Protein AF-A0A382N653-F1 (afdb_monomer_lite)

Radius of gyration: 13.8 Å; chains: 1; bounding box: 37×34×27 Å

pLDDT: mean 92.27, std 4.49, range [68.12, 97.5]

Structure (mmCIF, N/CA/C/O backbone):
data_AF-A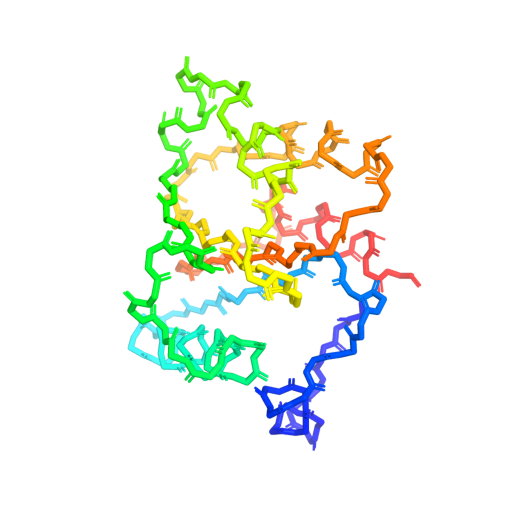0A382N653-F1
#
_entry.id   AF-A0A382N653-F1
#
loop_
_atom_site.group_PDB
_atom_site.id
_atom_site.type_symbol
_atom_site.label_atom_id
_atom_site.label_alt_id
_atom_site.label_comp_id
_atom_site.label_asym_id
_atom_site.label_entity_id
_atom_site.label_seq_id
_atom_site.pdbx_PDB_ins_code
_atom_site.Cartn_x
_atom_site.Cartn_y
_atom_site.Cartn_z
_atom_site.occupancy
_atom_site.B_iso_or_equiv
_atom_site.auth_seq_id
_atom_site.auth_comp_id
_atom_site.auth_asym_id
_atom_site.auth_atom_id
_atom_site.pdbx_PDB_model_num
ATOM 1 N N . VAL A 1 1 ? 8.458 -3.703 7.880 1.00 85.38 1 VAL A N 1
ATOM 2 C CA . VAL A 1 1 ? 9.018 -5.047 8.170 1.00 85.38 1 VAL A CA 1
ATOM 3 C C . VAL A 1 1 ? 8.893 -5.972 6.965 1.00 85.38 1 VAL A C 1
ATOM 5 O O . VAL A 1 1 ? 7.852 -5.984 6.320 1.00 85.38 1 VAL A O 1
ATOM 8 N N . LYS A 1 2 ? 9.933 -6.760 6.653 1.00 89.69 2 LYS A N 1
ATOM 9 C CA . LYS A 1 2 ? 9.848 -7.825 5.638 1.00 89.69 2 LYS A CA 1
ATOM 10 C C . LYS A 1 2 ? 9.122 -9.043 6.215 1.00 89.69 2 LYS A C 1
ATOM 12 O O . LYS A 1 2 ? 9.544 -9.589 7.230 1.00 89.69 2 LYS A O 1
ATOM 17 N N . VAL A 1 3 ? 8.055 -9.488 5.556 1.00 89.31 3 VAL A N 1
ATOM 18 C CA . VAL A 1 3 ? 7.255 -10.632 6.015 1.00 89.31 3 VAL A CA 1
ATOM 19 C C . VAL A 1 3 ? 7.870 -11.937 5.506 1.00 89.31 3 VAL A C 1
ATOM 21 O O . VAL A 1 3 ? 8.042 -12.132 4.304 1.00 89.31 3 VAL A O 1
ATOM 24 N N . LEU A 1 4 ? 8.228 -12.830 6.430 1.00 90.12 4 LEU A N 1
ATOM 25 C CA . LEU A 1 4 ? 8.727 -14.172 6.115 1.00 90.12 4 LEU A CA 1
ATOM 26 C C . LEU A 1 4 ? 7.571 -15.104 5.739 1.00 90.12 4 LEU A C 1
ATOM 28 O O . LEU A 1 4 ? 6.469 -14.949 6.258 1.00 90.12 4 LEU A O 1
ATOM 32 N N . THR A 1 5 ? 7.843 -16.136 4.934 1.00 87.62 5 THR A N 1
ATOM 33 C CA . THR A 1 5 ? 6.840 -17.118 4.475 1.00 87.62 5 THR A CA 1
ATOM 34 C C . THR A 1 5 ? 5.997 -17.689 5.617 1.00 87.62 5 THR A C 1
ATOM 36 O O . THR A 1 5 ? 4.776 -17.734 5.510 1.00 87.62 5 THR A O 1
ATOM 39 N N . ARG A 1 6 ? 6.626 -18.033 6.750 1.00 90.06 6 ARG A N 1
ATOM 40 C CA . ARG A 1 6 ? 5.940 -18.550 7.950 1.00 90.06 6 ARG A CA 1
ATOM 41 C C . ARG A 1 6 ? 4.893 -17.596 8.543 1.00 90.06 6 ARG A C 1
ATOM 43 O O . ARG A 1 6 ? 3.908 -18.050 9.106 1.00 90.06 6 ARG A O 1
ATOM 50 N N . ASN A 1 7 ? 5.085 -16.287 8.380 1.00 91.31 7 ASN A N 1
ATOM 51 C CA . ASN A 1 7 ? 4.206 -15.247 8.922 1.00 91.31 7 ASN A CA 1
ATOM 52 C C . ASN A 1 7 ? 3.286 -14.647 7.849 1.00 91.31 7 ASN A C 1
ATOM 54 O O . ASN A 1 7 ? 2.461 -13.789 8.160 1.00 91.31 7 ASN A O 1
ATOM 58 N N . LEU A 1 8 ? 3.424 -15.080 6.591 1.00 91.94 8 LEU A N 1
ATOM 59 C CA . LEU A 1 8 ? 2.716 -14.496 5.458 1.00 91.94 8 LEU A CA 1
ATOM 60 C C . LEU A 1 8 ? 1.203 -14.601 5.639 1.00 91.94 8 LEU A C 1
ATOM 62 O O . LEU A 1 8 ? 0.516 -13.593 5.567 1.00 91.94 8 LEU A O 1
ATOM 66 N N . ASN A 1 9 ? 0.684 -15.793 5.937 1.00 92.56 9 ASN A N 1
ATOM 67 C CA . ASN A 1 9 ? -0.759 -16.000 6.086 1.00 92.56 9 ASN A CA 1
ATOM 68 C C . ASN A 1 9 ? -1.370 -15.160 7.216 1.00 92.56 9 ASN A C 1
ATOM 70 O O . ASN A 1 9 ? -2.446 -14.599 7.030 1.00 92.56 9 ASN A O 1
ATOM 74 N N . ALA A 1 10 ? -0.678 -15.040 8.353 1.00 93.50 10 ALA A N 1
ATOM 75 C CA . ALA A 1 10 ? -1.133 -14.209 9.464 1.00 93.50 10 ALA A CA 1
ATOM 76 C C . ALA A 1 10 ? -1.209 -12.731 9.054 1.00 93.50 10 ALA A C 1
ATOM 78 O O . ALA A 1 10 ? -2.221 -12.078 9.287 1.00 93.50 10 ALA A O 1
ATOM 79 N N . PHE A 1 11 ? -0.177 -12.233 8.366 1.00 93.69 11 PHE A N 1
ATOM 80 C CA . PHE A 1 11 ? -0.145 -10.857 7.880 1.00 93.69 11 PHE A CA 1
ATOM 81 C C . PHE A 1 11 ? -1.213 -10.584 6.811 1.00 93.69 11 PHE A C 1
ATOM 83 O O . PHE A 1 11 ? -1.875 -9.556 6.867 1.00 93.69 11 PHE A O 1
ATOM 90 N N . LEU A 1 12 ? -1.408 -11.505 5.859 1.00 93.44 12 LEU A N 1
ATOM 91 C CA . LEU A 1 12 ? -2.421 -11.367 4.805 1.00 93.44 12 LEU A CA 1
ATOM 92 C C . LEU A 1 12 ? -3.851 -11.361 5.365 1.00 93.44 12 LEU A C 1
ATOM 94 O O . LEU A 1 12 ? -4.714 -10.719 4.785 1.00 93.44 12 LEU A O 1
ATOM 98 N N . ASN A 1 13 ? -4.100 -12.076 6.467 1.00 92.81 13 ASN A N 1
ATOM 99 C CA . ASN A 1 13 ? -5.421 -12.163 7.094 1.00 92.81 13 ASN A CA 1
ATOM 100 C C . ASN A 1 13 ? -5.711 -11.021 8.073 1.00 92.81 13 ASN A C 1
ATOM 102 O O . ASN A 1 13 ? -6.874 -10.740 8.344 1.00 92.81 13 ASN A O 1
ATOM 106 N N . LYS A 1 14 ? -4.675 -10.418 8.662 1.00 92.25 14 LYS A N 1
ATOM 107 C CA . LYS A 1 14 ? -4.815 -9.324 9.624 1.00 92.25 14 LYS A CA 1
ATOM 108 C C . LYS A 1 14 ? -3.562 -8.441 9.600 1.00 92.25 14 LYS A C 1
ATOM 110 O O . LYS A 1 14 ? -2.685 -8.595 10.458 1.00 92.25 14 LYS A O 1
ATOM 115 N N . PRO A 1 15 ? -3.435 -7.537 8.615 1.00 92.25 15 PRO A N 1
ATOM 116 C CA . PRO A 1 15 ? -2.318 -6.604 8.581 1.00 92.25 15 PRO A CA 1
ATOM 117 C C . PRO A 1 15 ? -2.413 -5.653 9.788 1.00 92.25 15 PRO A C 1
ATOM 119 O O . PRO A 1 15 ? -3.487 -5.100 10.032 1.00 92.25 15 PRO A O 1
ATOM 122 N N . PRO A 1 16 ? -1.326 -5.427 10.549 1.00 91.50 16 PRO A N 1
ATOM 123 C CA . PRO A 1 16 ? -1.374 -4.561 11.723 1.00 91.50 16 PRO A CA 1
ATOM 124 C C . PRO A 1 16 ? -1.837 -3.132 11.398 1.00 91.50 16 PRO A C 1
ATOM 126 O O . PRO A 1 16 ? -1.541 -2.592 10.327 1.00 91.50 16 PRO A O 1
ATOM 129 N N . ASP A 1 17 ? -2.512 -2.487 12.349 1.00 89.00 17 ASP A N 1
ATOM 130 C CA . ASP A 1 17 ? -3.097 -1.149 12.151 1.00 89.00 17 ASP A CA 1
ATOM 131 C C . ASP A 1 17 ? -2.052 -0.039 12.023 1.00 89.00 17 ASP A C 1
ATOM 133 O O . ASP A 1 17 ? -2.283 0.966 11.360 1.00 89.00 17 ASP A O 1
ATOM 137 N N . HIS A 1 18 ? -0.856 -0.245 12.577 1.00 88.69 18 HIS A N 1
ATOM 138 C CA . HIS A 1 18 ? 0.250 0.706 12.456 1.00 88.69 18 HIS A CA 1
ATOM 139 C C . HIS A 1 18 ? 0.955 0.666 11.089 1.00 88.69 18 HIS A C 1
ATOM 141 O O . HIS A 1 18 ? 1.836 1.491 10.841 1.00 88.69 18 HIS A O 1
ATOM 147 N N . VAL A 1 19 ? 0.628 -0.298 10.220 1.00 92.19 19 VAL A N 1
ATOM 148 C CA . VAL A 1 19 ? 1.227 -0.403 8.884 1.00 92.19 19 VAL A CA 1
ATOM 149 C C . VAL A 1 19 ? 0.589 0.627 7.959 1.00 92.19 19 VAL A C 1
ATOM 151 O O . VAL A 1 19 ? -0.597 0.543 7.650 1.00 92.19 19 VAL A O 1
ATOM 154 N N . LEU A 1 20 ? 1.399 1.570 7.481 1.00 93.31 20 LEU A N 1
ATOM 155 C CA . LEU A 1 20 ? 0.972 2.601 6.534 1.00 93.31 20 LEU A CA 1
ATOM 156 C C . LEU A 1 20 ? 0.944 2.083 5.090 1.00 93.31 20 LEU A C 1
ATOM 158 O O . LEU A 1 20 ? 0.014 2.387 4.348 1.00 93.31 20 LEU A O 1
ATOM 162 N N . ALA A 1 21 ? 1.931 1.272 4.695 1.00 95.38 21 ALA A N 1
ATOM 163 C CA . ALA A 1 21 ? 2.030 0.746 3.338 1.00 95.38 21 ALA A CA 1
ATOM 164 C C . ALA A 1 21 ? 2.519 -0.708 3.289 1.00 95.38 21 ALA A C 1
ATOM 166 O O . ALA A 1 21 ? 3.368 -1.126 4.079 1.00 95.38 21 ALA A O 1
ATOM 167 N N . VAL A 1 22 ? 2.029 -1.462 2.304 1.00 96.69 22 VAL A N 1
ATOM 168 C CA . VAL A 1 22 ? 2.464 -2.824 1.973 1.00 96.69 22 VAL A CA 1
ATOM 169 C C . VAL A 1 22 ? 2.872 -2.872 0.507 1.00 96.69 22 VAL A C 1
ATOM 171 O O . VAL A 1 22 ? 2.107 -2.465 -0.356 1.00 96.69 22 VAL A O 1
ATOM 174 N N . LEU A 1 23 ? 4.058 -3.409 0.220 1.00 96.38 23 LEU A N 1
ATOM 175 C CA . LEU A 1 23 ? 4.510 -3.695 -1.143 1.00 96.38 23 LEU A CA 1
ATOM 176 C C . LEU A 1 23 ? 4.462 -5.203 -1.396 1.00 96.38 23 LEU A C 1
ATOM 178 O O . LEU A 1 23 ? 5.152 -5.969 -0.719 1.00 96.38 23 LEU A O 1
ATOM 182 N N . ILE A 1 24 ? 3.692 -5.616 -2.400 1.00 96.44 24 ILE A N 1
ATOM 183 C CA . ILE A 1 24 ? 3.615 -6.995 -2.884 1.00 96.44 24 ILE A CA 1
ATOM 184 C C . ILE A 1 24 ? 4.139 -7.014 -4.313 1.00 96.44 24 ILE A C 1
ATOM 186 O O . ILE A 1 24 ? 3.617 -6.332 -5.190 1.00 96.44 24 ILE A O 1
ATOM 190 N N . TYR A 1 25 ? 5.198 -7.788 -4.537 1.00 95.56 25 TYR A N 1
ATOM 191 C CA . TYR A 1 25 ? 5.851 -7.867 -5.835 1.00 95.56 25 TYR A CA 1
ATOM 192 C C . TYR A 1 25 ? 6.345 -9.282 -6.130 1.00 95.56 25 TYR A C 1
ATOM 194 O O . TYR A 1 25 ? 6.670 -10.044 -5.214 1.00 95.56 25 TYR A O 1
ATOM 202 N N . GLY A 1 26 ? 6.416 -9.644 -7.408 1.00 94.75 26 GLY A N 1
ATOM 203 C CA . GLY A 1 26 ? 6.789 -10.996 -7.815 1.00 94.75 26 GLY A CA 1
ATOM 204 C C . GLY A 1 26 ? 6.748 -11.213 -9.323 1.00 94.75 26 GLY A C 1
ATOM 205 O O . GLY A 1 26 ? 6.238 -10.388 -10.069 1.00 94.75 26 GLY A O 1
ATOM 206 N N . LYS A 1 27 ? 7.323 -12.333 -9.776 1.00 94.31 27 LYS A N 1
ATOM 207 C CA . LYS A 1 27 ? 7.274 -12.744 -11.192 1.00 94.31 27 LYS A CA 1
ATOM 208 C C . LYS A 1 27 ? 5.906 -13.303 -11.596 1.00 94.31 27 LYS A C 1
ATOM 210 O O . LYS A 1 27 ? 5.562 -13.253 -12.768 1.00 94.31 27 LYS A O 1
ATOM 215 N N . ASP A 1 28 ? 5.162 -13.836 -10.631 1.00 96.06 28 ASP A N 1
ATOM 216 C CA . ASP A 1 28 ? 3.828 -14.393 -10.831 1.00 96.06 28 ASP A CA 1
ATOM 217 C C . ASP A 1 28 ? 2.780 -13.324 -10.507 1.00 96.06 28 ASP A C 1
ATOM 219 O O . ASP A 1 28 ? 2.522 -13.023 -9.337 1.00 96.06 28 ASP A O 1
ATOM 223 N N . ALA A 1 29 ? 2.223 -12.718 -11.555 1.00 92.81 29 ALA A N 1
ATOM 224 C CA . ALA A 1 29 ? 1.227 -11.664 -11.422 1.00 92.81 29 ALA A CA 1
ATOM 225 C C . ALA A 1 29 ? -0.073 -12.174 -10.780 1.00 92.81 29 ALA A C 1
ATOM 227 O O . ALA A 1 29 ? -0.664 -11.452 -9.983 1.00 92.81 29 ALA A O 1
ATOM 228 N N . GLY A 1 30 ? -0.484 -13.417 -11.059 1.00 96.12 30 GLY A N 1
ATOM 229 C CA . GLY A 1 30 ? -1.692 -14.003 -10.475 1.00 96.12 30 GLY A CA 1
ATOM 230 C C . GLY A 1 30 ? -1.555 -14.174 -8.966 1.00 96.12 30 GLY A C 1
ATOM 231 O O . GLY A 1 30 ? -2.415 -13.749 -8.199 1.00 96.12 30 GLY A O 1
ATOM 232 N N . LEU A 1 31 ? -0.417 -14.701 -8.513 1.00 95.31 31 LEU A N 1
ATOM 233 C CA . LEU A 1 31 ? -0.149 -14.878 -7.088 1.00 95.31 31 LEU A CA 1
ATOM 234 C C . LEU A 1 31 ? 0.028 -13.547 -6.344 1.00 95.31 31 LEU A C 1
ATOM 236 O O . LEU A 1 31 ? -0.346 -13.434 -5.174 1.00 95.31 31 LEU A O 1
ATOM 240 N N . VAL A 1 32 ? 0.628 -12.545 -6.991 1.00 96.56 32 VAL A N 1
ATOM 241 C CA . VAL A 1 32 ? 0.708 -11.181 -6.449 1.00 96.56 32 VAL A CA 1
ATOM 242 C C . VAL A 1 32 ? -0.698 -10.605 -6.289 1.00 96.56 32 VAL A C 1
ATOM 244 O O . VAL A 1 32 ? -1.041 -10.160 -5.193 1.00 96.56 32 VAL A O 1
ATOM 247 N N . HIS A 1 33 ? -1.515 -10.691 -7.337 1.00 95.94 33 HIS A N 1
ATOM 248 C CA . HIS A 1 33 ? -2.876 -10.174 -7.361 1.00 95.94 33 HIS A CA 1
ATOM 249 C C . HIS A 1 33 ? -3.759 -10.808 -6.276 1.00 95.94 33 HIS A C 1
ATOM 251 O O . HIS A 1 33 ? -4.390 -10.100 -5.491 1.00 95.94 33 HIS A O 1
ATOM 257 N N . GLU A 1 34 ? -3.717 -12.134 -6.136 1.00 96.25 34 GLU A N 1
ATOM 258 C CA . GLU A 1 34 ? -4.441 -12.867 -5.089 1.00 96.25 34 GLU A CA 1
ATOM 259 C C . GLU A 1 34 ? -4.083 -12.381 -3.676 1.00 96.25 34 GLU A C 1
ATOM 261 O O . GLU A 1 34 ? -4.945 -12.193 -2.815 1.00 96.25 34 GLU A O 1
ATOM 266 N N . ARG A 1 35 ? -2.797 -12.115 -3.419 1.00 96.50 35 ARG A N 1
ATOM 267 C CA . ARG A 1 35 ? -2.337 -11.617 -2.112 1.00 96.50 35 ARG A CA 1
ATOM 268 C C . ARG A 1 35 ? -2.769 -10.178 -1.854 1.00 96.50 35 ARG A C 1
ATOM 270 O O . ARG A 1 35 ? -3.096 -9.856 -0.712 1.00 96.50 35 ARG A O 1
ATOM 277 N N . VAL A 1 36 ? -2.775 -9.337 -2.889 1.00 97.19 36 VAL A N 1
ATOM 278 C CA . VAL A 1 36 ? -3.292 -7.963 -2.823 1.00 97.19 36 VAL A CA 1
ATOM 279 C C . VAL A 1 36 ? -4.768 -7.991 -2.441 1.00 97.19 36 VAL A C 1
ATOM 281 O O . VAL A 1 36 ? -5.139 -7.391 -1.434 1.00 97.19 36 VAL A O 1
ATOM 284 N N . LEU A 1 37 ? -5.590 -8.757 -3.164 1.00 96.38 37 LEU A N 1
ATOM 285 C CA . LEU A 1 37 ? -7.018 -8.881 -2.869 1.00 96.38 37 LEU A CA 1
ATOM 286 C C . LEU A 1 37 ? -7.272 -9.433 -1.467 1.00 96.38 37 LEU A C 1
ATOM 288 O O . LEU A 1 37 ? -8.161 -8.951 -0.767 1.00 96.38 37 LEU A O 1
ATOM 292 N N . ARG A 1 38 ? -6.478 -10.412 -1.023 1.00 96.19 38 ARG A N 1
ATOM 293 C CA . ARG A 1 38 ? -6.598 -10.972 0.327 1.00 96.19 38 ARG A CA 1
ATOM 294 C C . ARG A 1 38 ? -6.331 -9.929 1.415 1.00 96.19 38 ARG A C 1
ATOM 296 O O . ARG A 1 38 ? -7.102 -9.871 2.367 1.00 96.19 38 ARG A O 1
ATOM 303 N N . ILE A 1 39 ? -5.307 -9.084 1.256 1.00 96.38 39 ILE A N 1
ATOM 304 C CA . ILE A 1 39 ? -5.051 -7.970 2.187 1.00 96.38 39 ILE A CA 1
ATOM 305 C C . ILE A 1 39 ? -6.187 -6.953 2.155 1.00 96.38 39 ILE A C 1
ATOM 307 O O . ILE A 1 39 ? -6.631 -6.519 3.214 1.00 96.38 39 ILE A O 1
ATOM 311 N N . ILE A 1 40 ? -6.666 -6.580 0.966 1.00 96.06 40 ILE A N 1
ATOM 312 C CA . ILE A 1 40 ? -7.759 -5.612 0.832 1.00 96.06 40 ILE A CA 1
ATOM 313 C C . ILE A 1 40 ? -8.992 -6.136 1.578 1.00 96.06 40 ILE A C 1
ATOM 315 O O . ILE A 1 40 ? -9.472 -5.476 2.495 1.00 96.06 40 ILE A O 1
ATOM 319 N N . ARG A 1 41 ? -9.434 -7.368 1.291 1.00 95.69 41 ARG A N 1
ATOM 320 C CA . ARG A 1 41 ? -10.574 -8.001 1.980 1.00 95.69 41 ARG A CA 1
ATOM 321 C C . ARG A 1 41 ? -10.371 -8.103 3.492 1.00 95.69 41 ARG A C 1
ATOM 323 O O . ARG A 1 41 ? -11.313 -7.880 4.241 1.00 95.69 41 ARG A O 1
ATOM 330 N N . ALA A 1 42 ? -9.155 -8.382 3.962 1.00 95.06 42 ALA A N 1
ATOM 331 C CA . ALA A 1 42 ? -8.859 -8.415 5.395 1.00 95.06 42 ALA A CA 1
ATOM 332 C C . ALA A 1 42 ? -9.033 -7.050 6.091 1.00 95.06 42 ALA A C 1
ATOM 334 O O . ALA A 1 42 ? -9.311 -7.007 7.287 1.00 95.06 42 ALA A O 1
ATOM 335 N N . VAL A 1 43 ? -8.858 -5.942 5.363 1.00 94.12 43 VAL A N 1
ATOM 336 C CA . VAL A 1 43 ? -8.960 -4.578 5.906 1.00 94.12 43 VAL A CA 1
ATOM 337 C C . VAL A 1 43 ? -10.368 -4.006 5.766 1.00 94.12 43 VAL A C 1
ATOM 339 O O . VAL A 1 43 ? -10.882 -3.394 6.705 1.00 94.12 43 VAL A O 1
ATOM 342 N N . VAL A 1 44 ? -10.987 -4.175 4.596 1.00 93.50 44 VAL A N 1
ATOM 343 C CA . VAL A 1 44 ? -12.263 -3.521 4.260 1.00 93.50 44 VAL A CA 1
ATOM 344 C C . VAL A 1 44 ? -13.463 -4.466 4.252 1.00 93.50 44 VAL A C 1
ATOM 346 O O . VAL A 1 44 ? -14.596 -3.998 4.240 1.00 93.50 44 VAL A O 1
ATOM 349 N N . GLY A 1 45 ? -13.243 -5.781 4.309 1.00 90.94 45 GLY A N 1
ATOM 350 C CA . GLY A 1 45 ? -14.279 -6.799 4.131 1.00 90.94 45 GLY A CA 1
ATOM 351 C C . GLY A 1 45 ? -14.580 -7.034 2.653 1.00 90.94 45 GLY A C 1
ATOM 352 O O . GLY A 1 45 ? -14.263 -8.100 2.123 1.00 90.94 45 GLY A O 1
ATOM 353 N N . ASP A 1 46 ? -15.123 -6.017 1.981 1.00 89.44 46 ASP A N 1
ATOM 354 C CA . ASP A 1 46 ? -15.429 -6.047 0.550 1.00 89.44 46 ASP A CA 1
ATOM 355 C C . ASP A 1 46 ? -14.418 -5.227 -0.263 1.00 89.44 46 ASP A C 1
ATOM 357 O O . ASP A 1 46 ? -14.309 -4.013 -0.117 1.00 89.44 46 ASP A O 1
ATOM 361 N N . ALA A 1 47 ? -13.678 -5.901 -1.145 1.00 89.62 47 ALA A N 1
ATOM 362 C CA . ALA A 1 47 ? -12.690 -5.261 -2.009 1.00 89.62 47 ALA A CA 1
ATOM 363 C C . ALA A 1 47 ? -13.308 -4.425 -3.143 1.00 89.62 47 ALA A C 1
ATOM 365 O O . ALA A 1 47 ? -12.577 -3.678 -3.789 1.00 89.62 47 ALA A O 1
ATOM 366 N N . ALA A 1 48 ? -14.611 -4.566 -3.396 1.00 88.69 48 ALA A N 1
ATOM 367 C CA . ALA A 1 48 ? -15.340 -3.805 -4.403 1.00 88.69 48 ALA A CA 1
ATOM 368 C C . ALA A 1 48 ? -16.025 -2.549 -3.836 1.00 88.69 48 ALA A C 1
ATOM 370 O O . ALA A 1 48 ? -16.672 -1.832 -4.595 1.00 88.69 48 ALA A O 1
ATOM 371 N N . ASP A 1 49 ? -15.892 -2.271 -2.534 1.00 88.62 49 ASP A N 1
ATOM 372 C CA . ASP A 1 49 ? -16.505 -1.104 -1.898 1.00 88.62 49 ASP A CA 1
ATOM 373 C C . ASP A 1 49 ? -15.817 0.203 -2.357 1.00 88.62 49 ASP A C 1
ATOM 375 O O . ASP A 1 49 ? -14.689 0.483 -1.927 1.00 88.62 49 ASP A O 1
ATOM 379 N N . PRO A 1 50 ? -16.481 1.051 -3.171 1.00 87.38 50 PRO A N 1
ATOM 380 C CA . PRO A 1 50 ? -15.879 2.274 -3.708 1.00 87.38 50 PRO A CA 1
ATOM 381 C C . PRO A 1 50 ? -15.645 3.345 -2.631 1.00 87.38 50 PRO A C 1
ATOM 383 O O . PRO A 1 50 ? -14.875 4.284 -2.828 1.00 87.38 50 PRO A O 1
ATOM 386 N N . PHE A 1 51 ? -16.287 3.219 -1.467 1.00 88.62 51 PHE A N 1
ATOM 387 C CA . PHE A 1 51 ? -16.098 4.122 -0.334 1.00 88.62 51 PHE A CA 1
ATOM 388 C C . PHE A 1 51 ? -14.967 3.684 0.584 1.00 88.62 51 PHE A C 1
ATOM 390 O O . PHE A 1 51 ? -14.630 4.417 1.518 1.00 88.62 51 PHE A O 1
ATOM 397 N N . ARG A 1 52 ? -14.388 2.503 0.362 1.00 92.25 52 ARG A N 1
ATOM 398 C CA . ARG A 1 52 ? -13.310 1.965 1.196 1.00 92.25 52 ARG A CA 1
ATOM 399 C C . ARG A 1 52 ? -12.076 1.569 0.408 1.00 92.25 52 ARG A C 1
ATOM 401 O O . ARG A 1 52 ? -11.010 1.480 1.015 1.00 92.25 52 ARG A O 1
ATOM 408 N N . VAL A 1 53 ? -12.202 1.379 -0.901 1.00 94.94 53 VAL A N 1
ATOM 409 C CA . VAL A 1 53 ? -11.114 1.009 -1.801 1.00 94.94 53 VAL A CA 1
ATOM 410 C C . VAL A 1 53 ? -11.061 1.978 -2.974 1.00 94.94 53 VAL A C 1
ATOM 412 O O . VAL A 1 53 ? -12.043 2.139 -3.692 1.00 94.94 53 VAL A O 1
ATOM 415 N N . SER A 1 54 ? -9.897 2.584 -3.197 1.00 95.25 54 SER A N 1
ATOM 416 C CA . SER A 1 54 ? -9.578 3.283 -4.445 1.00 95.25 54 SER A CA 1
ATOM 417 C C . SER A 1 54 ? -8.388 2.629 -5.138 1.00 95.25 54 SER A C 1
ATOM 419 O O . SER A 1 54 ? -7.519 2.036 -4.492 1.00 95.25 54 SER A O 1
ATOM 421 N N . GLU A 1 55 ? -8.360 2.691 -6.469 1.00 95.56 55 GLU A N 1
ATOM 422 C CA . GLU A 1 55 ? -7.254 2.184 -7.281 1.00 95.56 55 GLU A CA 1
ATOM 423 C C . GLU A 1 55 ? -6.602 3.331 -8.056 1.00 95.56 55 GLU A C 1
ATOM 425 O O . GLU A 1 55 ? -7.300 4.108 -8.699 1.00 95.56 55 GLU A O 1
ATOM 430 N N . LEU A 1 56 ? -5.270 3.405 -8.026 1.00 96.12 56 LEU A N 1
ATOM 431 C CA . LEU A 1 56 ? -4.474 4.378 -8.776 1.00 96.12 56 LEU A CA 1
ATOM 432 C C . LEU A 1 56 ? -3.375 3.674 -9.580 1.00 96.12 56 LEU A C 1
ATOM 434 O O . LEU A 1 56 ? -2.757 2.706 -9.121 1.00 96.12 56 LEU A O 1
ATOM 438 N N . GLY A 1 57 ? -3.092 4.184 -10.777 1.00 95.62 57 GLY A N 1
ATOM 439 C CA . GLY A 1 57 ? -1.936 3.764 -11.576 1.00 95.62 57 GLY A CA 1
ATOM 440 C C . GLY A 1 57 ? -0.682 4.586 -11.268 1.00 95.62 57 GLY A C 1
ATOM 441 O O . GLY A 1 57 ? -0.770 5.769 -10.944 1.00 95.62 57 GLY A O 1
ATOM 442 N N . SER A 1 58 ? 0.509 4.003 -11.430 1.00 93.69 58 SER A N 1
ATOM 443 C CA . SER A 1 58 ? 1.771 4.755 -11.304 1.00 93.69 58 SER A CA 1
ATOM 444 C C . SER A 1 58 ? 1.846 5.958 -12.250 1.00 93.69 58 SER A C 1
ATOM 446 O O . SER A 1 58 ? 2.247 7.037 -11.822 1.00 93.69 58 SER A O 1
ATOM 448 N N . SER A 1 59 ? 1.425 5.809 -13.509 1.00 93.19 59 SER A N 1
ATOM 449 C CA . SER A 1 59 ? 1.437 6.896 -14.500 1.00 93.19 59 SER A CA 1
ATOM 450 C C . SER A 1 59 ? 0.461 8.025 -14.143 1.00 93.19 59 SER A C 1
ATOM 452 O O . SER A 1 59 ? 0.751 9.197 -14.385 1.00 93.19 59 SER A O 1
ATOM 454 N N . GLU A 1 60 ? -0.679 7.682 -13.537 1.00 94.75 60 GLU A N 1
ATOM 455 C CA . GLU A 1 60 ? -1.671 8.649 -13.057 1.00 94.75 60 GLU A CA 1
ATOM 456 C C . GLU A 1 60 ? -1.110 9.487 -11.907 1.00 94.75 60 GLU A C 1
ATOM 458 O O . GLU A 1 60 ? -1.171 10.712 -11.957 1.00 94.75 60 GLU A O 1
ATOM 463 N N . ILE A 1 61 ? -0.486 8.839 -10.921 1.00 95.44 61 ILE A N 1
ATOM 464 C CA . ILE A 1 61 ? 0.151 9.521 -9.785 1.00 95.44 61 ILE A CA 1
ATOM 465 C C . ILE A 1 61 ? 1.322 10.396 -10.246 1.00 95.44 61 ILE A C 1
ATOM 467 O O . ILE A 1 61 ? 1.599 11.428 -9.648 1.00 95.44 61 ILE A O 1
ATOM 471 N N . LEU A 1 62 ? 2.055 9.993 -11.283 1.00 93.38 62 LEU A N 1
ATOM 472 C CA . LEU A 1 62 ? 3.163 10.801 -11.799 1.00 93.38 62 LEU A CA 1
ATOM 473 C C . LEU A 1 62 ? 2.689 12.022 -12.578 1.00 93.38 62 LEU A C 1
ATOM 475 O O . LEU A 1 62 ? 3.359 13.051 -12.555 1.00 93.38 62 LEU A O 1
ATOM 479 N N . SER A 1 63 ? 1.548 11.899 -13.252 1.00 94.31 63 SER A N 1
ATOM 480 C CA . SER A 1 63 ? 0.924 13.008 -13.972 1.00 94.31 63 SER A CA 1
ATOM 481 C C . SER A 1 63 ? 0.283 14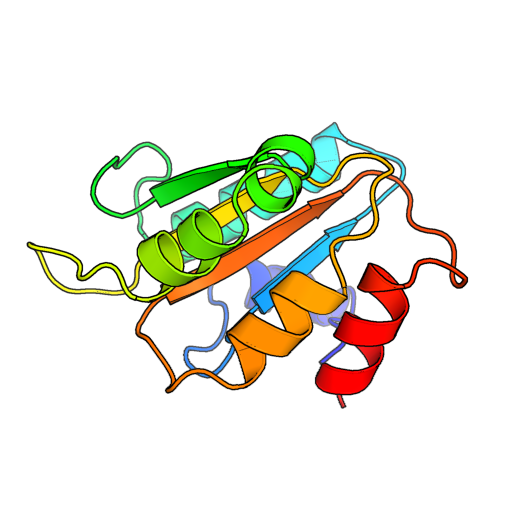.006 -13.006 1.00 94.31 63 SER A C 1
ATOM 483 O O . SER A 1 63 ? 0.334 15.207 -13.253 1.00 94.31 63 SER A O 1
ATOM 485 N N . ASP A 1 64 ? -0.278 13.519 -11.896 1.00 93.62 64 ASP A N 1
ATOM 486 C CA . ASP A 1 64 ? -0.858 14.336 -10.830 1.00 93.62 64 ASP A CA 1
ATOM 487 C C . ASP A 1 64 ? -0.532 13.749 -9.439 1.00 93.62 64 ASP A C 1
ATOM 489 O O . ASP A 1 64 ? -1.284 12.922 -8.906 1.00 93.62 64 ASP A O 1
ATOM 493 N N . PRO A 1 65 ? 0.598 14.160 -8.828 1.00 89.81 65 PRO A N 1
ATOM 494 C CA . PRO A 1 65 ? 1.026 13.652 -7.524 1.00 89.81 65 PRO A CA 1
ATOM 495 C C . PRO A 1 65 ? 0.057 13.951 -6.380 1.00 89.81 65 PRO A C 1
ATOM 497 O O . PRO A 1 65 ? 0.066 13.223 -5.382 1.00 89.81 65 PRO A O 1
ATOM 500 N N . SER A 1 66 ? -0.771 14.993 -6.510 1.00 92.19 66 SER A N 1
ATOM 501 C CA . SER A 1 66 ? -1.732 15.390 -5.478 1.00 92.19 66 SER A CA 1
ATOM 502 C C . SER A 1 66 ? -2.791 14.313 -5.261 1.00 92.19 66 SER A C 1
ATOM 504 O O . SER A 1 66 ? -3.119 14.027 -4.113 1.00 92.19 66 SER A O 1
ATOM 506 N N . LYS A 1 67 ? -3.199 13.592 -6.318 1.00 94.25 67 LYS A N 1
ATOM 507 C CA . LYS A 1 67 ? -4.178 12.491 -6.229 1.00 94.25 67 LYS A CA 1
ATOM 508 C C . LYS A 1 67 ? -3.829 11.447 -5.181 1.00 94.25 67 LYS A C 1
ATOM 510 O O . LYS A 1 67 ? -4.701 10.956 -4.474 1.00 94.25 67 LYS A O 1
ATOM 515 N N . LEU A 1 68 ? -2.549 11.090 -5.068 1.00 94.81 68 LEU A N 1
ATOM 516 C CA . LEU A 1 68 ? -2.124 10.108 -4.074 1.00 94.81 68 LEU A CA 1
ATOM 517 C C . LEU A 1 68 ? -2.312 10.641 -2.644 1.00 94.81 68 LEU A C 1
ATOM 519 O O . LEU A 1 68 ? -2.709 9.888 -1.756 1.00 94.81 68 LEU A O 1
ATOM 523 N N . ALA A 1 69 ? -2.014 11.921 -2.413 1.00 93.38 69 ALA A N 1
ATOM 524 C CA . ALA A 1 69 ? -2.207 12.556 -1.113 1.00 93.38 69 ALA A CA 1
ATOM 525 C C . ALA A 1 69 ? -3.698 12.730 -0.788 1.00 93.38 69 ALA A C 1
ATOM 527 O O . ALA A 1 69 ? -4.108 12.459 0.343 1.00 93.38 69 ALA A O 1
ATOM 528 N N . ASP A 1 70 ? -4.503 13.104 -1.778 1.00 93.50 70 ASP A N 1
ATOM 529 C CA . ASP A 1 70 ? -5.950 13.262 -1.647 1.00 93.50 70 ASP A CA 1
ATOM 530 C C . ASP A 1 70 ? -6.608 11.925 -1.290 1.00 93.50 70 ASP A C 1
ATOM 532 O O . ASP A 1 70 ? -7.309 11.829 -0.286 1.00 93.50 70 ASP A O 1
ATOM 536 N N . GLU A 1 71 ? -6.291 10.847 -2.014 1.00 94.12 71 GLU A N 1
ATOM 537 C CA . GLU A 1 71 ? -6.818 9.507 -1.723 1.00 94.12 71 GLU A CA 1
ATOM 538 C C . GLU A 1 71 ? -6.359 8.965 -0.366 1.00 94.12 71 GLU A C 1
ATOM 540 O O . GLU A 1 71 ? -7.113 8.286 0.338 1.00 94.12 71 GLU A O 1
ATOM 545 N N . PHE A 1 72 ? -5.121 9.267 0.033 1.00 94.00 72 PHE A N 1
ATOM 546 C CA . PHE A 1 72 ? -4.597 8.852 1.331 1.00 94.00 72 PHE A CA 1
ATOM 547 C C . PHE A 1 72 ? -5.292 9.563 2.497 1.00 94.00 72 PHE A C 1
ATOM 549 O O . PHE A 1 72 ? -5.549 8.939 3.530 1.00 94.00 72 PHE A O 1
ATOM 556 N N . THR A 1 73 ? -5.589 10.854 2.334 1.00 91.81 73 THR A N 1
ATOM 557 C CA . THR A 1 73 ? -6.223 11.701 3.355 1.00 91.81 73 THR A CA 1
ATOM 558 C C . THR A 1 73 ? -7.751 11.680 3.303 1.00 91.81 73 THR A C 1
ATOM 560 O O . THR A 1 73 ? -8.396 12.135 4.251 1.00 91.81 73 THR A O 1
ATOM 563 N N . ALA A 1 74 ? -8.334 11.101 2.249 1.00 89.69 74 ALA A N 1
ATOM 564 C CA . ALA A 1 74 ? -9.769 10.928 2.098 1.00 89.69 74 ALA A CA 1
ATOM 565 C C . ALA A 1 74 ? -10.368 10.173 3.292 1.00 89.69 74 ALA A C 1
ATOM 567 O O . ALA A 1 74 ? -9.914 9.095 3.686 1.00 89.69 74 ALA A O 1
ATOM 568 N N . GLN A 1 75 ? -11.430 10.739 3.862 1.00 80.19 75 GLN A N 1
ATOM 569 C CA . GLN A 1 75 ? -12.126 10.145 4.995 1.00 80.19 75 GLN A CA 1
ATOM 570 C C . GLN A 1 75 ? -13.175 9.131 4.529 1.00 80.19 75 GLN A C 1
ATOM 572 O O . GLN A 1 75 ? -13.873 9.325 3.536 1.00 80.19 75 GLN A O 1
ATOM 577 N N . CYS A 1 76 ? -13.315 8.041 5.284 1.00 78.69 76 CYS A N 1
ATOM 578 C CA . CYS A 1 76 ? -14.413 7.097 5.106 1.00 78.69 76 CYS A CA 1
ATOM 579 C C . CYS A 1 76 ? -15.699 7.664 5.717 1.00 78.69 76 CYS A C 1
ATOM 581 O O . CYS A 1 76 ? -15.755 7.863 6.929 1.00 78.69 76 CYS A O 1
ATOM 583 N N . LEU A 1 77 ? -16.754 7.829 4.913 1.00 76.81 77 LEU A N 1
ATOM 584 C CA . LEU A 1 77 ? -18.062 8.306 5.392 1.00 76.81 77 LEU A CA 1
ATOM 585 C C . LEU A 1 77 ? -18.703 7.369 6.429 1.00 76.81 77 LEU A C 1
ATOM 587 O O . LEU A 1 77 ? -19.362 7.822 7.357 1.00 76.81 77 LEU A O 1
ATOM 591 N N . VAL A 1 78 ? -18.478 6.062 6.291 1.00 77.38 78 VAL A N 1
ATOM 592 C CA . VAL A 1 78 ? -18.971 5.015 7.205 1.00 77.38 78 VAL A CA 1
ATOM 593 C C . VAL A 1 78 ? -17.978 4.675 8.327 1.00 77.38 78 VAL A C 1
ATOM 595 O O . VAL A 1 78 ? -18.207 3.755 9.109 1.00 77.38 78 VAL A O 1
ATOM 598 N N . GLY A 1 79 ? -16.868 5.414 8.423 1.00 80.38 79 GLY A N 1
ATOM 599 C CA . GLY A 1 79 ? -15.762 5.096 9.322 1.00 80.38 79 GLY A CA 1
ATOM 600 C C . GLY A 1 79 ? -14.986 3.836 8.913 1.00 80.38 79 GLY A C 1
ATOM 601 O O . GLY A 1 79 ? -15.164 3.277 7.832 1.00 80.38 79 GLY A O 1
ATOM 602 N N . GLY A 1 80 ? -14.082 3.391 9.785 1.00 86.62 80 GLY A N 1
ATOM 603 C CA . GLY A 1 80 ? -13.212 2.246 9.510 1.00 86.62 80 GLY A CA 1
ATOM 604 C C . GLY A 1 80 ? -12.011 2.579 8.620 1.00 86.62 80 GLY A C 1
ATOM 605 O O . GLY A 1 80 ? -11.765 3.732 8.265 1.00 86.62 80 GLY A O 1
ATOM 606 N N . ARG A 1 81 ? -11.205 1.549 8.340 1.00 91.50 81 ARG A N 1
ATOM 607 C CA . ARG A 1 81 ? -9.941 1.671 7.602 1.00 91.50 81 ARG A CA 1
ATOM 608 C C . ARG A 1 81 ? -10.189 1.599 6.094 1.00 91.50 81 ARG A C 1
ATOM 610 O O . ARG A 1 81 ? -10.935 0.718 5.660 1.00 91.50 81 ARG A O 1
ATOM 617 N N . ARG A 1 82 ? -9.571 2.500 5.326 1.00 94.06 82 ARG A N 1
ATOM 618 C CA . ARG A 1 82 ? -9.562 2.523 3.849 1.00 94.06 82 ARG A CA 1
ATOM 619 C C . ARG A 1 82 ? -8.350 1.798 3.283 1.00 94.06 82 ARG A C 1
ATOM 621 O O . ARG A 1 82 ? -7.355 1.600 3.983 1.00 94.06 82 ARG A O 1
ATOM 628 N N . VAL A 1 83 ? -8.410 1.462 1.999 1.00 96.56 83 VAL A N 1
ATOM 629 C CA . VAL A 1 83 ? -7.270 1.003 1.210 1.00 96.56 83 VAL A CA 1
ATOM 630 C C . VAL A 1 83 ? -7.149 1.823 -0.072 1.00 96.56 83 VAL A C 1
ATOM 632 O O . VAL A 1 83 ? -8.116 1.966 -0.808 1.00 96.56 83 VAL A O 1
ATOM 635 N N . VAL A 1 84 ? -5.941 2.297 -0.369 1.00 96.69 84 VAL A N 1
ATOM 636 C CA . VAL A 1 84 ? -5.579 2.808 -1.698 1.00 96.69 84 VAL A CA 1
ATOM 637 C C . VAL A 1 84 ? -4.652 1.783 -2.336 1.00 96.69 84 VAL A C 1
ATOM 639 O O . VAL A 1 84 ? -3.527 1.563 -1.874 1.00 96.69 84 VAL A O 1
ATOM 642 N N . ARG A 1 85 ? -5.131 1.112 -3.380 1.00 97.31 85 ARG A N 1
ATOM 643 C CA . ARG A 1 85 ? -4.353 0.155 -4.165 1.00 97.31 85 ARG A CA 1
ATOM 644 C C . ARG A 1 85 ? -3.622 0.899 -5.274 1.00 97.31 85 ARG A C 1
ATOM 646 O O . ARG A 1 85 ? -4.237 1.569 -6.091 1.00 97.31 85 ARG A O 1
ATOM 653 N N . ILE A 1 86 ? -2.309 0.734 -5.342 1.00 97.19 86 ILE A N 1
ATOM 654 C CA . ILE A 1 86 ? -1.470 1.337 -6.375 1.00 97.19 86 ILE A CA 1
ATOM 655 C C . ILE A 1 86 ? -0.929 0.230 -7.268 1.00 97.19 86 ILE A C 1
ATOM 657 O O . ILE A 1 86 ? -0.154 -0.613 -6.811 1.00 97.19 86 ILE A O 1
ATOM 661 N N . ARG A 1 87 ? -1.299 0.252 -8.550 1.00 95.75 87 ARG A N 1
ATOM 662 C CA . ARG A 1 87 ? -0.715 -0.631 -9.564 1.00 95.75 87 ARG A CA 1
ATOM 663 C C . ARG A 1 87 ? 0.565 0.010 -10.091 1.00 95.75 87 ARG A C 1
ATOM 665 O O . ARG A 1 87 ? 0.525 1.012 -10.803 1.00 95.75 87 ARG A O 1
ATOM 672 N N . LEU A 1 88 ? 1.704 -0.556 -9.708 1.00 94.00 88 LEU A N 1
ATOM 673 C CA . LEU A 1 88 ? 3.022 -0.098 -10.133 1.00 94.00 88 LEU A CA 1
ATOM 674 C C . LEU A 1 88 ? 3.377 -0.671 -11.507 1.00 94.00 88 LEU A C 1
ATOM 676 O O . LEU A 1 88 ? 3.500 -1.888 -11.674 1.00 94.00 88 LEU A O 1
ATOM 680 N N . GLY A 1 89 ? 3.611 0.227 -12.458 1.00 88.62 89 GLY A N 1
ATOM 681 C CA . GLY A 1 89 ? 4.290 -0.058 -13.715 1.00 88.62 89 GLY A CA 1
ATOM 682 C C . GLY A 1 89 ? 5.816 -0.021 -13.583 1.00 88.62 89 GLY A C 1
ATOM 683 O O . GLY A 1 89 ? 6.397 -0.352 -12.545 1.00 88.62 89 GLY A O 1
ATOM 684 N N . SER A 1 90 ? 6.489 0.361 -14.667 1.00 84.88 90 SER A N 1
ATOM 685 C CA . SER A 1 90 ? 7.951 0.505 -14.718 1.00 84.88 90 SER A CA 1
ATOM 686 C C . SER A 1 90 ? 8.459 1.828 -14.142 1.00 84.88 90 SER A C 1
ATOM 688 O O . SER A 1 90 ? 9.670 2.020 -14.017 1.00 84.88 90 SER A O 1
ATOM 690 N N . GLU A 1 91 ? 7.560 2.758 -13.836 1.00 88.25 91 GLU A N 1
ATOM 691 C CA . GLU A 1 91 ? 7.906 4.115 -13.448 1.00 88.25 91 GLU A CA 1
ATOM 692 C C . GLU A 1 91 ? 8.364 4.224 -11.989 1.00 88.25 91 GLU A C 1
ATOM 694 O O . GLU A 1 91 ? 8.084 3.384 -11.129 1.00 88.25 91 GLU A O 1
ATOM 699 N N . ASN A 1 92 ? 9.096 5.298 -11.695 1.00 88.88 92 ASN A N 1
ATOM 700 C CA . ASN A 1 92 ? 9.616 5.547 -10.362 1.00 88.88 92 ASN A CA 1
ATOM 701 C C . ASN A 1 92 ? 8.615 6.336 -9.504 1.00 88.88 92 ASN A C 1
ATOM 703 O O . ASN A 1 92 ? 8.478 7.539 -9.675 1.00 88.88 92 ASN A O 1
ATOM 707 N N . LEU A 1 93 ? 8.004 5.677 -8.517 1.00 93.06 93 LEU A N 1
ATOM 708 C CA . LEU A 1 93 ? 7.072 6.299 -7.567 1.00 93.06 93 LEU A CA 1
ATOM 709 C C . LEU A 1 93 ? 7.722 6.732 -6.234 1.00 93.06 93 LEU A C 1
ATOM 711 O O . LEU A 1 93 ? 7.021 7.056 -5.274 1.00 93.06 93 LEU A O 1
ATOM 715 N N . SER A 1 94 ? 9.053 6.668 -6.104 1.00 91.12 94 SER A N 1
ATOM 716 C CA . SER A 1 94 ? 9.714 6.813 -4.798 1.00 91.12 94 SER A CA 1
ATOM 717 C C . SER A 1 94 ? 9.515 8.180 -4.149 1.00 91.12 94 SER A C 1
ATOM 719 O O . SER A 1 94 ? 9.447 8.256 -2.924 1.00 91.12 94 SER A O 1
ATOM 721 N N . ASP A 1 95 ? 9.427 9.246 -4.942 1.00 92.69 95 ASP A N 1
ATOM 722 C CA . ASP A 1 95 ? 9.287 10.605 -4.412 1.00 92.69 95 ASP A CA 1
ATOM 723 C C . ASP A 1 95 ? 7.860 10.883 -3.937 1.00 92.69 95 ASP A C 1
ATOM 725 O O . ASP A 1 95 ? 7.686 11.410 -2.837 1.00 92.69 95 ASP A O 1
ATOM 729 N N . SER A 1 96 ? 6.847 10.412 -4.672 1.00 94.00 96 SER A N 1
ATOM 730 C CA . SER A 1 96 ? 5.447 10.467 -4.234 1.00 94.00 96 SER A CA 1
ATOM 731 C C . SER A 1 96 ? 5.239 9.674 -2.940 1.00 94.00 96 SER A C 1
ATOM 733 O O . SER A 1 96 ? 4.601 10.161 -2.009 1.00 94.00 96 SER A O 1
ATOM 735 N N . LEU A 1 97 ? 5.854 8.490 -2.817 1.00 93.19 97 LEU A N 1
ATOM 736 C CA . LEU A 1 97 ? 5.819 7.719 -1.569 1.00 93.19 97 LEU A CA 1
ATOM 737 C C . LEU A 1 97 ? 6.545 8.432 -0.426 1.00 93.19 97 LEU A C 1
ATOM 739 O O . LEU A 1 97 ? 6.061 8.440 0.703 1.00 93.19 97 LEU A O 1
ATOM 743 N N . ARG A 1 98 ? 7.684 9.076 -0.700 1.00 93.75 98 ARG A N 1
ATOM 744 C CA . ARG A 1 98 ? 8.410 9.856 0.308 1.00 93.75 98 ARG A CA 1
ATOM 745 C C . ARG A 1 98 ? 7.594 11.044 0.807 1.00 93.75 98 ARG A C 1
ATOM 747 O O . ARG A 1 98 ? 7.663 11.350 1.993 1.00 93.75 98 ARG A O 1
ATOM 754 N N . ALA A 1 99 ? 6.859 11.718 -0.074 1.00 92.88 99 ALA A N 1
ATOM 755 C CA . ALA A 1 99 ? 5.944 12.785 0.311 1.00 92.88 99 ALA A CA 1
ATOM 756 C C . ALA A 1 99 ? 4.796 12.237 1.171 1.00 92.88 99 ALA A C 1
ATOM 758 O O . ALA A 1 99 ? 4.545 12.766 2.251 1.00 92.88 99 ALA A O 1
ATOM 759 N N . LEU A 1 100 ? 4.185 11.122 0.758 1.00 93.19 100 LEU A N 1
ATOM 760 C CA . LEU A 1 100 ? 3.094 10.482 1.493 1.00 93.19 100 LEU A CA 1
ATOM 761 C C . LEU A 1 100 ? 3.508 10.049 2.910 1.00 93.19 100 LEU A C 1
ATOM 763 O O . LEU A 1 100 ? 2.768 10.279 3.859 1.00 93.19 100 LEU A O 1
ATOM 767 N N . PHE A 1 101 ? 4.709 9.493 3.092 1.00 92.38 101 PHE A N 1
ATOM 768 C CA . PHE A 1 101 ? 5.210 9.081 4.414 1.00 92.38 101 PHE A CA 1
ATOM 769 C C . PHE A 1 101 ? 5.495 10.256 5.369 1.00 92.38 101 PHE A C 1
ATOM 771 O O . PHE A 1 101 ? 5.664 10.034 6.566 1.00 92.38 101 PHE A O 1
ATOM 778 N N . LYS A 1 102 ? 5.554 11.497 4.865 1.00 92.81 102 LYS A N 1
ATOM 779 C CA . LYS A 1 102 ? 5.667 12.708 5.696 1.00 92.81 102 LYS A CA 1
ATOM 780 C C . LYS A 1 102 ? 4.311 13.233 6.168 1.00 92.81 102 LYS A C 1
ATOM 782 O O . LYS A 1 102 ? 4.282 14.106 7.034 1.00 92.81 102 LYS A O 1
ATOM 787 N N . LEU A 1 103 ? 3.208 12.751 5.595 1.00 91.00 103 LEU A N 1
ATOM 788 C CA . LEU A 1 103 ? 1.869 13.158 6.002 1.00 91.00 103 LEU A CA 1
ATOM 789 C C . LEU A 1 103 ? 1.512 12.551 7.370 1.00 91.00 103 LEU A C 1
ATOM 791 O O . LEU A 1 103 ? 2.027 11.488 7.735 1.00 91.00 103 LEU A O 1
ATOM 795 N N . PRO A 1 104 ? 0.611 13.193 8.138 1.00 88.94 104 PRO A N 1
ATOM 796 C CA . PRO A 1 104 ? 0.071 12.607 9.358 1.00 88.94 104 PRO A CA 1
ATOM 797 C C . PRO A 1 104 ? -0.536 11.229 9.087 1.00 88.94 104 PRO A C 1
ATOM 799 O O . PRO A 1 104 ? -1.128 11.003 8.030 1.00 88.94 104 PRO A O 1
ATOM 802 N N . LYS A 1 105 ? -0.419 10.317 10.058 1.00 85.75 105 LYS A N 1
ATOM 803 C CA . LYS A 1 105 ? -1.003 8.975 9.950 1.00 85.75 105 LYS A CA 1
ATOM 804 C C . LYS A 1 105 ? -2.510 9.077 9.719 1.00 85.75 105 LYS A C 1
ATOM 806 O O . LYS A 1 105 ? -3.217 9.674 10.525 1.00 85.75 105 LYS A O 1
ATOM 811 N N . GLN A 1 106 ? -2.971 8.443 8.648 1.00 89.44 106 GLN A N 1
ATOM 812 C CA . GLN A 1 106 ? -4.382 8.315 8.304 1.00 89.44 106 GLN A CA 1
ATOM 813 C C . GLN A 1 106 ? -4.865 6.899 8.590 1.00 89.44 106 GLN A C 1
ATOM 815 O O . GLN A 1 106 ? -4.068 5.960 8.664 1.00 89.44 106 GLN A O 1
ATOM 820 N N . ASN A 1 107 ? -6.181 6.721 8.686 1.00 91.00 107 ASN A N 1
ATOM 821 C CA . ASN A 1 107 ? -6.788 5.393 8.758 1.00 91.00 107 ASN A CA 1
ATOM 822 C C . ASN A 1 107 ? -6.905 4.748 7.363 1.00 91.00 107 ASN A C 1
ATOM 824 O O . ASN A 1 107 ? -7.940 4.191 6.999 1.00 91.00 107 ASN A O 1
ATOM 828 N N . THR A 1 108 ? -5.837 4.844 6.576 1.00 94.50 108 THR A N 1
ATOM 829 C CA . THR A 1 108 ? -5.769 4.411 5.181 1.00 94.50 108 THR A CA 1
ATOM 830 C C . THR A 1 108 ? -4.519 3.565 4.994 1.00 94.50 108 THR A C 1
ATOM 832 O O . THR A 1 108 ? -3.417 3.980 5.350 1.00 94.50 108 THR A O 1
ATOM 835 N N . LEU A 1 109 ? -4.681 2.360 4.452 1.00 95.56 109 LEU A N 1
ATOM 836 C CA . LEU A 1 109 ? -3.577 1.484 4.083 1.00 95.56 109 LEU A CA 1
ATOM 837 C C . LEU A 1 109 ? -3.232 1.669 2.602 1.00 95.56 109 LEU A C 1
ATOM 839 O O . LEU A 1 109 ? -4.090 1.513 1.740 1.00 95.56 109 LEU A O 1
ATOM 843 N N . ILE A 1 110 ? -1.961 1.907 2.294 1.00 96.62 110 ILE A N 1
ATOM 844 C CA . ILE A 1 110 ? -1.464 1.870 0.917 1.00 96.62 110 ILE A CA 1
ATOM 845 C C . ILE A 1 110 ? -1.063 0.435 0.555 1.00 96.62 110 ILE A C 1
ATOM 847 O O . ILE A 1 110 ? -0.237 -0.174 1.237 1.00 96.62 110 ILE A O 1
ATOM 851 N N . VAL A 1 111 ? -1.600 -0.113 -0.534 1.00 97.50 111 VAL A N 1
ATOM 852 C CA . VAL A 1 111 ? -1.207 -1.432 -1.053 1.00 97.50 111 VAL A CA 1
ATOM 853 C C . VAL A 1 111 ? -0.598 -1.267 -2.436 1.00 97.50 111 VAL A C 1
ATOM 855 O O . VAL A 1 111 ? -1.299 -0.998 -3.402 1.00 97.50 111 VAL A O 1
ATOM 858 N N . LEU A 1 112 ? 0.716 -1.442 -2.535 1.00 97.31 112 LEU A N 1
ATOM 859 C CA . LEU A 1 112 ? 1.445 -1.403 -3.794 1.00 97.31 112 LEU A CA 1
ATOM 860 C C . LEU A 1 112 ? 1.528 -2.801 -4.400 1.00 97.31 112 LEU A C 1
ATOM 862 O O . LEU A 1 112 ? 2.069 -3.727 -3.790 1.00 97.31 112 LEU A O 1
ATOM 866 N N . GLU A 1 113 ? 1.038 -2.923 -5.622 1.00 97.31 113 GLU A N 1
ATOM 867 C CA . GLU A 1 113 ? 1.073 -4.130 -6.432 1.00 97.31 113 GLU A CA 1
ATOM 868 C C . GLU A 1 113 ? 2.056 -3.937 -7.578 1.00 97.31 113 GLU A C 1
ATOM 870 O O . GLU A 1 113 ? 1.894 -3.023 -8.382 1.00 97.31 113 GLU A O 1
ATOM 875 N N . ALA A 1 114 ? 3.068 -4.794 -7.669 1.00 96.31 114 ALA A N 1
ATOM 876 C CA . ALA A 1 114 ? 4.055 -4.723 -8.736 1.00 96.31 114 ALA A CA 1
ATOM 877 C C . ALA A 1 114 ? 4.370 -6.100 -9.320 1.00 96.31 114 ALA A C 1
ATOM 879 O O . ALA A 1 114 ? 4.301 -7.128 -8.646 1.00 96.31 114 ALA A O 1
ATOM 880 N N . GLY A 1 115 ? 4.835 -6.100 -10.568 1.00 94.12 115 GLY A N 1
ATOM 881 C CA . GLY A 1 115 ? 5.557 -7.236 -11.129 1.00 94.12 115 GLY A CA 1
ATOM 882 C C . GLY A 1 115 ? 6.929 -7.432 -10.468 1.00 94.12 115 GLY A C 1
ATOM 883 O O . GLY A 1 115 ? 7.193 -7.029 -9.334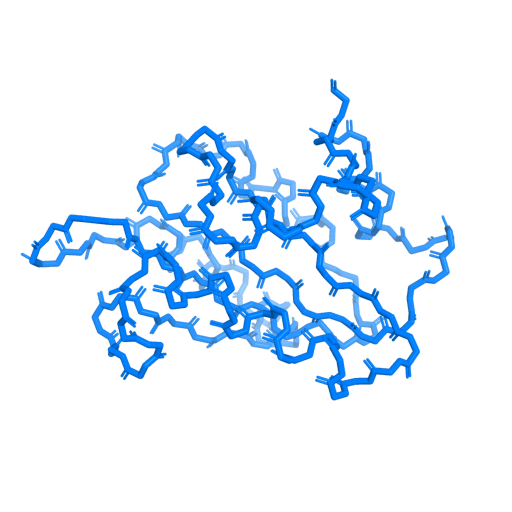 1.00 94.12 115 GLY A O 1
ATOM 884 N N . PHE A 1 116 ? 7.859 -8.061 -11.181 1.00 92.94 116 PHE A N 1
ATOM 885 C CA . PHE A 1 116 ? 9.189 -8.306 -10.634 1.00 92.94 116 PHE A CA 1
ATOM 886 C C . PHE A 1 116 ? 9.985 -7.003 -10.443 1.00 92.94 116 PHE A C 1
ATOM 888 O O . PHE A 1 116 ? 10.319 -6.319 -11.407 1.00 92.94 116 PHE A O 1
ATOM 895 N N . LEU A 1 117 ? 10.383 -6.716 -9.198 1.00 92.88 117 LEU A N 1
ATOM 896 C CA . LEU A 1 117 ? 11.246 -5.585 -8.856 1.00 92.88 117 LEU A CA 1
ATOM 897 C C . LEU A 1 117 ? 12.680 -6.040 -8.551 1.00 92.88 117 LEU A C 1
ATOM 899 O O . LEU A 1 117 ? 12.952 -6.764 -7.583 1.0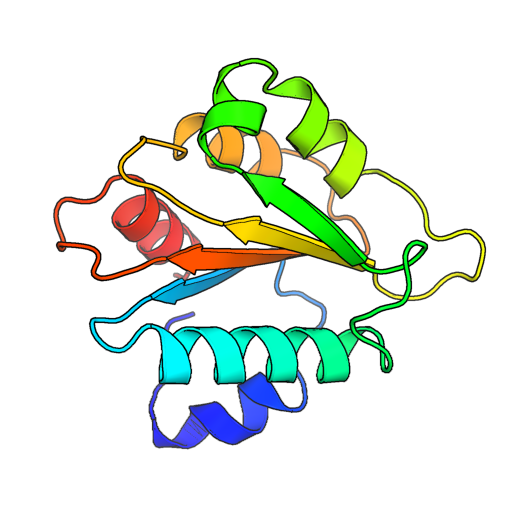0 92.88 117 LEU 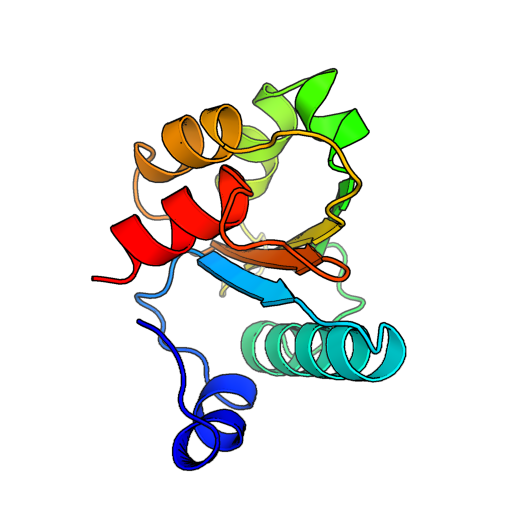A O 1
ATOM 903 N N . ARG A 1 118 ? 13.631 -5.548 -9.353 1.00 91.94 118 ARG A N 1
ATOM 904 C CA . ARG A 1 118 ? 15.071 -5.708 -9.094 1.00 91.94 118 ARG A CA 1
ATOM 905 C C . ARG A 1 118 ? 15.460 -5.008 -7.789 1.00 91.94 118 ARG A C 1
ATOM 907 O O . ARG A 1 118 ? 14.829 -4.037 -7.386 1.00 91.94 118 ARG A O 1
ATOM 914 N N . ALA A 1 119 ? 16.554 -5.442 -7.163 1.00 90.75 119 ALA A N 1
ATOM 915 C CA . ALA A 1 119 ? 17.107 -4.786 -5.968 1.00 90.75 119 ALA A CA 1
ATOM 916 C C . ALA A 1 119 ? 17.566 -3.332 -6.221 1.00 90.75 119 ALA A C 1
ATOM 918 O O . ALA A 1 119 ? 17.792 -2.570 -5.283 1.00 90.75 119 ALA A O 1
ATOM 919 N N . SER A 1 120 ? 17.710 -2.938 -7.491 1.00 90.38 120 SER A N 1
ATOM 920 C CA . SER A 1 120 ? 17.980 -1.564 -7.910 1.00 90.38 120 SER A CA 1
ATOM 921 C C . SER A 1 120 ? 16.741 -0.665 -7.967 1.00 90.38 120 SER A C 1
ATOM 923 O O . SER A 1 120 ? 16.911 0.545 -8.063 1.00 90.38 120 SER A O 1
ATOM 925 N N . SER A 1 121 ? 15.522 -1.218 -7.888 1.00 93.75 121 SER A N 1
ATOM 926 C CA . SER A 1 121 ? 14.287 -0.427 -7.890 1.00 93.75 121 SER A CA 1
ATOM 927 C C . SER A 1 121 ? 14.281 0.552 -6.715 1.00 93.75 121 SER A C 1
ATOM 929 O O . SER A 1 121 ? 14.430 0.161 -5.556 1.00 93.75 121 SER A O 1
ATOM 931 N N . SER A 1 122 ? 14.089 1.830 -7.024 1.00 93.25 122 SER A N 1
ATOM 932 C CA . SER A 1 122 ? 13.952 2.924 -6.059 1.00 93.25 122 SER A CA 1
ATOM 933 C C . SER A 1 122 ? 12.784 2.696 -5.100 1.00 93.25 122 SER A C 1
ATOM 935 O O . SER A 1 122 ? 12.961 2.835 -3.893 1.00 93.25 122 SER A O 1
ATOM 937 N N . VAL A 1 123 ? 11.624 2.270 -5.615 1.00 93.31 123 VAL A N 1
ATOM 938 C CA . VAL A 1 123 ? 10.430 1.945 -4.817 1.00 93.31 123 VAL A CA 1
ATOM 939 C C . VAL A 1 123 ? 10.721 0.798 -3.853 1.00 93.31 123 VAL A C 1
ATOM 941 O O . VAL A 1 123 ? 10.443 0.909 -2.660 1.00 93.31 123 VAL A O 1
ATOM 944 N N . ARG A 1 124 ? 11.354 -0.282 -4.335 1.00 93.75 124 ARG A N 1
ATOM 945 C CA . ARG A 1 124 ? 11.743 -1.409 -3.478 1.00 93.75 124 ARG A CA 1
ATOM 946 C C . ARG A 1 124 ? 12.706 -0.967 -2.377 1.00 93.75 124 ARG A C 1
ATOM 948 O O . ARG A 1 124 ? 12.471 -1.280 -1.216 1.00 93.75 124 ARG A O 1
ATOM 955 N N . ARG A 1 125 ? 13.766 -0.232 -2.728 1.00 93.88 125 ARG A N 1
ATOM 956 C CA . ARG A 1 125 ? 14.757 0.271 -1.761 1.00 93.88 125 ARG A CA 1
ATOM 957 C C . ARG A 1 125 ? 14.131 1.200 -0.729 1.00 93.88 125 ARG A C 1
ATOM 959 O O . ARG A 1 125 ? 14.474 1.109 0.443 1.00 93.88 125 ARG A O 1
ATOM 966 N N . PHE A 1 126 ? 13.226 2.078 -1.157 1.00 94.06 126 PHE A N 1
ATOM 967 C CA . PHE A 1 126 ? 12.487 2.965 -0.265 1.00 94.06 126 PHE A CA 1
ATOM 968 C C . PHE A 1 126 ? 11.650 2.156 0.732 1.00 94.06 126 PHE A C 1
ATOM 970 O O . PHE A 1 126 ? 11.845 2.296 1.933 1.00 94.06 126 PHE A O 1
ATOM 977 N N . MET A 1 127 ? 10.819 1.229 0.248 1.00 94.38 127 MET A N 1
ATOM 978 C CA . MET A 1 127 ? 9.990 0.380 1.109 1.00 94.38 127 MET A CA 1
ATOM 979 C C . MET A 1 127 ? 10.825 -0.497 2.051 1.00 94.38 127 MET A C 1
ATOM 981 O O . MET A 1 127 ? 10.467 -0.659 3.211 1.00 94.38 127 MET A O 1
ATOM 985 N N . GLU A 1 128 ? 11.951 -1.050 1.592 1.00 93.56 128 GLU A N 1
ATOM 986 C CA . GLU A 1 128 ? 12.871 -1.821 2.439 1.00 93.56 128 GLU A CA 1
ATOM 987 C C . GLU A 1 128 ? 13.558 -0.949 3.505 1.00 93.56 128 GLU A C 1
ATOM 989 O O . GLU A 1 128 ? 13.821 -1.438 4.604 1.00 93.56 128 GLU A O 1
ATOM 994 N N . LYS A 1 129 ? 13.833 0.329 3.208 1.00 93.00 129 LYS A N 1
ATOM 995 C CA . LYS A 1 129 ? 14.407 1.289 4.161 1.00 93.00 129 LYS A CA 1
ATOM 996 C C . LYS A 1 129 ? 13.405 1.662 5.253 1.00 93.00 129 LYS A C 1
ATOM 998 O O . LYS A 1 129 ? 13.766 1.581 6.419 1.00 93.00 129 LYS A O 1
ATOM 1003 N N . GLU A 1 130 ? 12.177 2.018 4.877 1.00 91.44 130 GLU A N 1
ATOM 1004 C CA . GLU A 1 130 ? 11.098 2.373 5.818 1.00 91.44 130 GLU A CA 1
ATOM 1005 C C . GLU A 1 130 ? 10.542 1.147 6.566 1.00 91.44 130 GLU A C 1
ATOM 1007 O O . GLU A 1 130 ? 9.825 1.265 7.553 1.00 91.44 130 GLU A O 1
ATOM 1012 N N . ALA A 1 131 ? 10.849 -0.064 6.090 1.00 84.81 131 ALA A N 1
ATOM 1013 C CA . ALA A 1 131 ? 10.463 -1.310 6.737 1.00 84.81 131 ALA A CA 1
ATOM 1014 C C . ALA A 1 131 ? 11.342 -1.699 7.938 1.00 84.81 131 ALA A C 1
ATOM 1016 O O . ALA A 1 131 ? 10.992 -2.699 8.581 1.00 84.81 131 ALA A O 1
ATOM 1017 N N . LYS A 1 132 ? 12.458 -0.999 8.172 1.00 68.12 132 LYS A N 1
ATOM 1018 C CA . LYS A 1 132 ? 13.352 -1.195 9.322 1.00 68.12 132 LYS A CA 1
ATOM 1019 C C . LYS A 1 132 ? 12.771 -0.549 10.569 1.00 68.12 132 LYS A C 1
ATOM 1021 O O . LYS A 1 132 ? 12.861 -1.217 11.618 1.00 68.12 132 LYS A O 1
#

Foldseek 3Di:
DDDDPV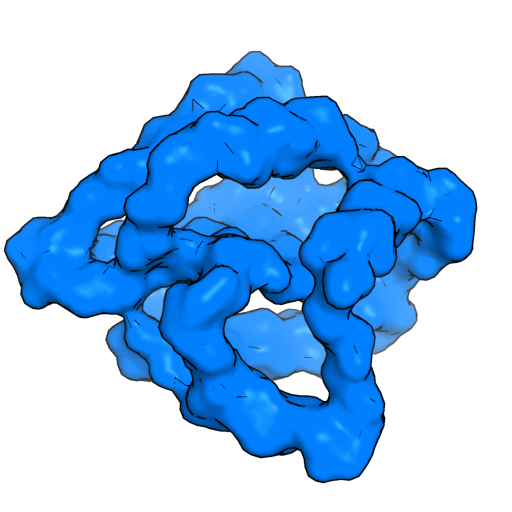CLVVCLLAPDQPAAEDEQEEQDQVVLVVSLVSNCCNFPVDQPPPLAEAEEEPVRCVVPVVVVVCQQQDARPVDGAHEYEYEYDPDACLVSVVVNVPDPDDSYYYYYGYYDDDPPRSNVVSCVVVVD

Organism: NCBI:txid408172

Secondary structure (DSSP, 8-state):
-PPPHHHHHHHHHS--TT--EEEEE-S-HHHHHHHHHHHHHHHHS-TT-TTTEEEEEHHHHHH-THHHHHHHHPPPTT-S-EEEEEEE-SS--HHHHHHHTTSPP-SEEEEEEES---TT-HHHHHHHHHT-

InterPro domains:
  IPR027417 P-loop containing nucleoside triphosphate hydrolase [G3DSA:3.40.50.300] (9-132)

Sequence (132 aa):
VKVLTRNLNAFLNKPPDHVLAVLIYGKDAGLVHERVLRIIRAVVGDAADPFRVSELGSSEILSDPSKLADEFTAQCLVGGRRVVRIRLGSENLSDSLRALFKLPKQNTLIVLEAGFLRASSSVRRFMEKEAK